Protein AF-A0A257LMX4-F1 (afdb_monomer_lite)

pLDDT: mean 80.53, std 14.37, range [41.97, 96.94]

Foldseek 3Di:
DDDPDDPDDDDPPDDPPDVVVVVVVVVVVVVQVPQPDKDWDKDKDKDAPPVNPDIWIWIKIKIKGDPDPPDIKMKMWIFPTDDVPDTDTDMDIDD

Sequence (95 aa):
MTAARHISSMNRRFLRSSPWCVVLLLVLLGVGLRLPAQELSFVGGVMNTANFAESSYTWQVDYRQNLYRNFAASIAYINEGHVPGHHRDGTAWQA

Structure (mmCIF, N/CA/C/O backbone):
data_AF-A0A257LMX4-F1
#
_entry.id   AF-A0A257LMX4-F1
#
loop_
_atom_site.group_PDB
_atom_site.id
_atom_site.type_symbol
_atom_site.label_atom_id
_atom_site.label_alt_id
_atom_site.label_comp_id
_atom_site.label_asym_id
_atom_site.label_entity_id
_atom_site.label_seq_id
_atom_site.pdbx_PDB_ins_code
_atom_site.Cartn_x
_atom_site.Cartn_y
_atom_site.Cartn_z
_atom_site.occupancy
_atom_site.B_iso_or_equiv
_atom_site.auth_seq_id
_atom_site.auth_comp_id
_atom_site.auth_asym_id
_atom_site.auth_atom_id
_atom_site.pdbx_PDB_model_num
ATOM 1 N N . MET A 1 1 ? -56.325 9.503 -36.434 1.00 41.97 1 MET A N 1
ATOM 2 C CA . MET A 1 1 ? -54.852 9.533 -36.567 1.00 41.97 1 MET A CA 1
ATOM 3 C C . MET A 1 1 ? -54.351 10.661 -35.661 1.00 41.97 1 MET A C 1
ATOM 5 O O . MET A 1 1 ? -54.183 11.767 -36.134 1.00 41.97 1 MET A O 1
ATOM 9 N N . THR A 1 2 ? -54.356 10.608 -34.327 1.00 47.00 2 THR A N 1
ATOM 10 C CA . THR A 1 2 ? -53.909 9.619 -33.321 1.00 47.00 2 THR A CA 1
ATOM 11 C C . THR A 1 2 ? -52.396 9.406 -33.298 1.00 47.00 2 THR A C 1
ATOM 13 O O . THR A 1 2 ? -51.931 8.432 -33.869 1.00 47.00 2 THR A O 1
ATOM 16 N N . ALA A 1 3 ? -51.661 10.311 -32.635 1.00 45.34 3 ALA A N 1
ATOM 17 C CA . ALA A 1 3 ? -50.451 10.026 -31.839 1.00 45.34 3 ALA A CA 1
ATOM 18 C C . ALA A 1 3 ? -49.848 11.339 -31.290 1.00 45.34 3 ALA A C 1
ATOM 20 O O . ALA A 1 3 ? -48.790 11.787 -31.712 1.00 45.34 3 ALA A O 1
ATOM 21 N N . ALA A 1 4 ? -50.535 11.986 -30.348 1.00 52.94 4 ALA A N 1
ATOM 22 C CA . ALA A 1 4 ? -49.970 13.093 -29.577 1.00 52.94 4 ALA A CA 1
ATOM 23 C C . ALA A 1 4 ? -50.233 12.817 -28.101 1.00 52.94 4 ALA A C 1
ATOM 25 O O . ALA A 1 4 ? -51.254 13.233 -27.562 1.00 52.94 4 ALA A O 1
ATOM 26 N N . ARG A 1 5 ? -49.363 12.022 -27.478 1.00 58.16 5 ARG A N 1
ATOM 27 C CA . ARG A 1 5 ? -49.236 11.873 -26.024 1.00 58.16 5 ARG A CA 1
ATOM 28 C C . ARG A 1 5 ? -48.005 11.022 -25.739 1.00 58.16 5 ARG A C 1
ATOM 30 O O . ARG A 1 5 ? -47.762 10.046 -26.435 1.00 58.16 5 ARG A O 1
ATOM 37 N N . HIS A 1 6 ? -47.334 11.365 -24.644 1.00 51.91 6 HIS A N 1
ATOM 38 C CA . HIS A 1 6 ? -46.402 10.509 -23.911 1.00 51.91 6 HIS A CA 1
ATOM 39 C C . HIS A 1 6 ? -44.897 10.669 -24.198 1.00 51.91 6 HIS A C 1
ATOM 41 O O . HIS A 1 6 ? -44.186 9.695 -24.420 1.00 51.91 6 HIS A O 1
ATOM 47 N N . ILE A 1 7 ? -44.373 11.893 -24.057 1.00 58.78 7 ILE A N 1
ATOM 48 C CA . ILE A 1 7 ? -42.981 12.060 -23.606 1.00 58.78 7 ILE A CA 1
ATOM 49 C C . ILE A 1 7 ? -43.004 11.935 -22.081 1.00 58.78 7 ILE A C 1
ATOM 51 O O . ILE A 1 7 ? -43.485 12.812 -21.363 1.00 58.78 7 ILE A O 1
ATOM 55 N N . SER A 1 8 ? -42.575 10.765 -21.616 1.00 54.28 8 SER A N 1
ATOM 56 C CA . SER A 1 8 ? -42.523 10.345 -20.222 1.00 54.28 8 SER A CA 1
ATOM 57 C C . SER A 1 8 ? -41.684 11.293 -19.368 1.00 54.28 8 SER A C 1
ATOM 59 O O . SER A 1 8 ? -40.535 11.593 -19.693 1.00 54.28 8 SER A O 1
ATOM 61 N N . SER A 1 9 ? -42.243 11.693 -18.229 1.00 56.94 9 SER A N 1
ATOM 62 C CA . SER A 1 9 ? -41.556 12.355 -17.126 1.00 56.94 9 SER A CA 1
ATOM 63 C C . SER A 1 9 ? -40.338 11.541 -16.674 1.00 56.94 9 SER A C 1
ATOM 65 O O . SER A 1 9 ? -40.470 10.551 -15.951 1.00 56.94 9 SER A O 1
ATOM 67 N N . MET A 1 10 ? -39.145 11.952 -17.101 1.00 57.81 10 MET A N 1
ATOM 68 C CA . MET A 1 10 ? -37.899 11.335 -16.667 1.00 57.81 10 MET A CA 1
ATOM 69 C C . MET A 1 10 ? -37.671 11.654 -15.183 1.00 57.81 10 MET A C 1
ATOM 71 O O . MET A 1 10 ? -37.618 12.804 -14.744 1.00 57.81 10 MET A O 1
ATOM 75 N N . ASN A 1 11 ? -37.650 10.584 -14.404 1.00 54.28 11 ASN A N 1
ATOM 76 C CA . ASN A 1 11 ? -37.774 10.525 -12.958 1.00 54.28 11 ASN A CA 1
ATOM 77 C C . ASN A 1 11 ? -36.530 11.128 -12.264 1.00 54.28 11 ASN A C 1
ATOM 79 O O . ASN A 1 11 ? -35.518 10.450 -12.106 1.00 54.28 11 ASN A O 1
ATOM 83 N N . ARG A 1 12 ? -36.588 12.391 -11.806 1.00 59.25 12 ARG A N 1
ATOM 84 C CA . ARG A 1 12 ? -35.535 13.042 -10.982 1.00 59.25 12 ARG A CA 1
ATOM 85 C C . ARG A 1 12 ? -35.492 12.508 -9.538 1.00 59.25 12 ARG A C 1
ATOM 87 O O . ARG A 1 12 ? -35.479 13.277 -8.582 1.00 59.25 12 ARG A O 1
ATOM 94 N N . ARG A 1 13 ? -35.519 11.188 -9.352 1.00 57.41 13 ARG A N 1
ATOM 95 C CA . ARG A 1 13 ? -35.452 10.546 -8.025 1.00 57.41 13 ARG A CA 1
ATOM 96 C C . ARG A 1 13 ? -34.103 9.893 -7.725 1.00 57.41 13 ARG A C 1
ATOM 98 O O . ARG A 1 13 ? -33.962 9.292 -6.669 1.00 57.41 13 ARG A O 1
ATOM 105 N N . PHE A 1 14 ? -33.121 9.995 -8.621 1.00 56.66 14 PHE A N 1
ATOM 106 C CA . PHE A 1 14 ? -31.989 9.068 -8.586 1.00 56.66 14 PHE A CA 1
ATOM 107 C C . PHE A 1 14 ? -30.827 9.426 -7.645 1.00 56.66 14 PHE A C 1
ATOM 109 O O . PHE A 1 14 ? -29.994 8.569 -7.401 1.00 56.66 14 PHE A O 1
ATOM 116 N N . LEU A 1 15 ? -30.765 10.614 -7.037 1.00 61.12 15 LEU A N 1
ATOM 117 C CA . LEU A 1 15 ? -29.760 10.892 -5.998 1.00 61.12 15 LEU A CA 1
ATOM 118 C C . LEU A 1 15 ? -30.338 11.770 -4.890 1.00 61.12 15 LEU A C 1
ATOM 120 O O . LEU A 1 15 ? -30.061 12.961 -4.805 1.00 61.12 15 LEU A O 1
ATOM 124 N N . ARG A 1 16 ? -31.157 11.186 -4.017 1.00 68.88 16 ARG A N 1
ATOM 125 C CA . ARG A 1 16 ? -31.415 11.783 -2.704 1.00 68.88 16 ARG A CA 1
ATOM 126 C C . ARG A 1 16 ? -30.704 10.920 -1.673 1.00 68.88 16 ARG A C 1
ATOM 128 O O . ARG A 1 16 ? -31.291 9.989 -1.131 1.00 68.88 16 ARG A O 1
ATOM 135 N N . SER A 1 17 ? -29.414 11.186 -1.473 1.00 67.94 17 SER A N 1
ATOM 136 C CA . SER A 1 17 ? -28.632 10.542 -0.419 1.00 67.94 17 SER A CA 1
ATOM 137 C C . SER A 1 17 ? -29.303 10.816 0.926 1.00 67.94 17 SER A C 1
ATOM 139 O O . SER A 1 17 ? -29.569 11.963 1.287 1.00 67.94 17 SER A O 1
ATOM 141 N N . SER A 1 18 ? -29.638 9.748 1.649 1.00 84.12 18 SER A N 1
ATOM 142 C CA . SER A 1 18 ? -30.197 9.867 2.993 1.00 84.12 18 SER A CA 1
ATOM 143 C C . SER A 1 18 ? -29.162 10.549 3.897 1.00 84.12 18 SER A C 1
ATOM 145 O O . SER A 1 18 ? -28.001 10.129 3.885 1.00 84.12 18 SER A O 1
ATOM 147 N N . PRO A 1 19 ? -29.536 11.566 4.696 1.00 88.00 19 PRO A N 1
ATOM 148 C CA . PRO A 1 19 ? -28.596 12.232 5.601 1.00 88.00 19 PRO A CA 1
ATOM 149 C C . PRO A 1 19 ? -27.970 11.240 6.594 1.00 88.00 19 PRO A C 1
ATOM 151 O O . PRO A 1 19 ? -26.816 11.390 6.982 1.00 88.00 19 PRO A O 1
ATOM 154 N N . TRP A 1 20 ? -28.688 10.162 6.914 1.00 90.12 20 TRP A N 1
ATOM 155 C CA . TRP A 1 20 ? -28.206 9.063 7.744 1.00 90.12 20 TRP A CA 1
ATOM 156 C C . TRP A 1 20 ? -26.999 8.327 7.153 1.00 90.12 20 TRP A C 1
ATOM 158 O O . TRP A 1 20 ? -26.132 7.904 7.908 1.00 90.12 20 TRP A O 1
ATOM 168 N N . CYS A 1 21 ? -26.891 8.214 5.825 1.00 90.50 21 CYS A N 1
ATOM 169 C CA . CYS A 1 21 ? -25.726 7.597 5.183 1.00 90.50 21 CYS A CA 1
ATOM 170 C C . CYS A 1 21 ? -24.471 8.460 5.355 1.00 90.50 21 CYS A C 1
ATOM 172 O O . CYS A 1 21 ? -23.391 7.931 5.598 1.00 90.50 21 CYS A O 1
ATOM 174 N N . VAL A 1 22 ? -24.620 9.786 5.269 1.00 90.38 22 VAL A N 1
ATOM 175 C CA . VAL A 1 22 ? -23.512 10.730 5.477 1.00 90.38 22 VAL A CA 1
ATOM 176 C C . VAL A 1 22 ? -23.072 10.714 6.938 1.00 90.38 22 VAL A C 1
ATOM 178 O O . VAL A 1 22 ? -21.882 10.625 7.218 1.00 90.38 22 VAL A O 1
ATOM 181 N N . VAL A 1 23 ? -24.026 10.726 7.874 1.00 92.81 23 VAL A N 1
ATOM 182 C CA . VAL A 1 23 ? -23.733 10.624 9.311 1.00 92.81 23 VAL A CA 1
ATOM 183 C C . VAL A 1 23 ? -23.026 9.307 9.633 1.00 92.81 23 VAL A C 1
ATOM 185 O O . VAL A 1 23 ? -22.008 9.323 10.317 1.00 92.81 23 VAL A O 1
ATOM 188 N N . LEU A 1 24 ? -23.510 8.179 9.102 1.00 91.81 24 LEU A N 1
ATOM 189 C CA . LEU A 1 24 ? -22.880 6.874 9.301 1.00 91.81 24 LEU A CA 1
ATOM 190 C C . LEU A 1 24 ? -21.438 6.856 8.774 1.00 91.81 24 LEU A C 1
ATOM 192 O O . LEU A 1 24 ? -20.540 6.413 9.484 1.00 91.81 24 LEU A O 1
ATOM 196 N N . LEU A 1 25 ? -21.202 7.383 7.568 1.00 89.38 25 LEU A N 1
ATOM 197 C CA . LEU A 1 25 ? -19.862 7.483 6.989 1.00 89.38 25 LEU A CA 1
ATOM 198 C C . LEU A 1 25 ? -18.923 8.322 7.871 1.00 89.38 25 LEU A C 1
ATOM 200 O O . LEU A 1 25 ? -17.806 7.899 8.154 1.00 89.38 25 LEU A O 1
ATOM 204 N N . LEU A 1 26 ? -19.382 9.483 8.343 1.00 89.56 26 LEU A N 1
ATOM 205 C CA . LEU A 1 26 ? -18.589 10.366 9.204 1.00 89.56 26 LEU A CA 1
ATOM 206 C C . LEU A 1 26 ? -18.274 9.729 10.564 1.00 89.56 26 LEU A C 1
ATOM 208 O O . LEU A 1 26 ? -17.159 9.881 11.062 1.00 89.56 26 LEU A O 1
ATOM 212 N N . VAL A 1 27 ? -19.219 8.988 11.152 1.00 88.12 27 VAL A N 1
ATOM 213 C CA . VAL A 1 27 ? -18.995 8.239 12.399 1.00 88.12 27 VAL A CA 1
ATOM 214 C C . VAL A 1 27 ? -17.948 7.145 12.193 1.00 88.12 27 VAL A C 1
ATOM 216 O O . VAL A 1 27 ? -17.024 7.036 12.996 1.00 88.12 27 VAL A O 1
ATOM 219 N N . LEU A 1 28 ? -18.044 6.371 11.107 1.00 82.44 28 LEU A N 1
ATOM 220 C CA . LEU A 1 28 ? -17.070 5.322 10.790 1.00 82.44 28 LEU A CA 1
ATOM 221 C C . LEU A 1 28 ? -15.663 5.898 10.568 1.00 82.44 28 LEU A C 1
ATOM 223 O O . LEU A 1 28 ? -14.696 5.360 11.106 1.00 82.44 28 LEU A O 1
ATOM 227 N N . LEU A 1 29 ? -15.553 7.030 9.863 1.00 80.56 29 LEU A N 1
ATOM 228 C CA . LEU A 1 29 ? -14.287 7.749 9.684 1.00 80.56 29 LEU A CA 1
ATOM 229 C C . LEU A 1 29 ? -13.722 8.249 11.025 1.00 80.56 29 LEU A C 1
ATOM 231 O O . LEU A 1 29 ? -12.546 8.041 11.316 1.00 80.56 29 LEU A O 1
ATOM 235 N N . GLY A 1 30 ? -14.553 8.864 11.871 1.00 78.25 30 GLY A N 1
ATOM 236 C CA . GLY A 1 30 ? -14.129 9.402 13.167 1.00 78.25 30 GLY A CA 1
ATOM 237 C C . GLY A 1 30 ? -13.680 8.332 14.169 1.00 78.25 30 GLY A C 1
ATOM 238 O O . GLY A 1 30 ? -12.719 8.548 14.908 1.00 78.25 30 GLY A O 1
ATOM 239 N N . VAL A 1 31 ? -14.341 7.169 14.183 1.00 73.56 31 VAL A N 1
ATOM 240 C CA . VAL A 1 31 ? -13.935 6.018 15.009 1.00 73.56 31 VAL A CA 1
ATOM 241 C C . VAL A 1 31 ? -12.641 5.399 14.479 1.00 73.56 31 VAL A C 1
ATOM 243 O O . VAL A 1 31 ? -11.741 5.119 15.271 1.00 73.56 31 VAL A O 1
ATOM 246 N N . GLY A 1 32 ? -12.509 5.246 13.156 1.00 67.25 32 GLY A N 1
ATOM 247 C CA . GLY A 1 32 ? -11.299 4.714 12.522 1.00 67.25 32 GLY A CA 1
ATOM 248 C C . GLY A 1 32 ? -10.042 5.520 12.861 1.00 67.25 32 GLY A C 1
ATOM 249 O O . GLY A 1 32 ? -9.008 4.932 13.175 1.00 67.25 32 GLY A O 1
ATOM 250 N N . LEU A 1 33 ? -10.153 6.855 12.925 1.00 66.94 33 LEU A N 1
ATOM 251 C CA . LEU A 1 33 ? -9.048 7.759 13.280 1.00 66.94 33 LEU A CA 1
ATOM 252 C C . LEU A 1 33 ? -8.476 7.542 14.693 1.00 66.94 33 LEU A C 1
ATOM 254 O O . LEU A 1 33 ? -7.343 7.942 14.944 1.00 66.94 33 LEU A O 1
ATOM 258 N N . ARG A 1 34 ? -9.219 6.917 15.619 1.00 66.25 34 ARG A N 1
ATOM 259 C CA . ARG A 1 34 ? -8.775 6.688 17.008 1.00 66.25 34 ARG A CA 1
ATOM 260 C C . ARG A 1 34 ? -8.146 5.320 17.261 1.00 66.25 34 ARG A C 1
ATOM 262 O O . ARG A 1 34 ? -7.808 5.020 18.406 1.00 66.25 34 ARG A O 1
ATOM 269 N N . LEU A 1 35 ? -7.979 4.489 16.236 1.00 68.75 35 LEU A N 1
ATOM 270 C CA . LEU A 1 35 ? -7.318 3.198 16.392 1.00 68.75 35 LEU A CA 1
ATOM 271 C C . LEU A 1 35 ? -5.791 3.396 16.483 1.00 68.75 35 LEU A C 1
ATOM 273 O O . LEU A 1 35 ? -5.195 3.905 15.536 1.00 68.75 35 LEU A O 1
ATOM 277 N N . PRO A 1 36 ? -5.132 2.987 17.584 1.00 65.81 36 PRO A N 1
ATOM 278 C CA . PRO A 1 36 ? -3.747 3.359 17.905 1.00 65.81 36 PRO A CA 1
ATOM 279 C C . PRO A 1 36 ? -2.658 2.674 17.050 1.00 65.81 36 PRO A C 1
ATOM 281 O O . PRO A 1 36 ? -1.502 2.632 17.455 1.00 65.81 36 PRO A O 1
ATOM 284 N N . ALA A 1 37 ? -2.994 2.131 15.878 1.00 66.38 37 ALA A N 1
ATOM 285 C CA . ALA A 1 37 ? -2.032 1.488 14.985 1.00 66.38 37 ALA A CA 1
ATOM 286 C C . ALA A 1 37 ? -2.465 1.593 13.513 1.00 66.38 37 ALA A C 1
ATOM 288 O O . ALA A 1 37 ? -2.851 0.609 12.878 1.00 66.38 37 ALA A O 1
ATOM 289 N N . GLN A 1 38 ? -2.433 2.827 13.017 1.00 84.81 38 GLN A N 1
ATOM 290 C CA . GLN A 1 38 ? -2.508 3.158 11.598 1.00 84.81 38 GLN A CA 1
ATOM 291 C C . GLN A 1 38 ? -1.087 3.219 11.050 1.00 84.81 38 GLN A C 1
ATOM 293 O O . GLN A 1 38 ? -0.236 3.905 11.617 1.00 84.81 38 GLN A O 1
ATOM 298 N N . GLU A 1 39 ? -0.836 2.513 9.958 1.00 89.50 39 GLU A N 1
ATOM 299 C CA . GLU A 1 39 ? 0.431 2.575 9.245 1.00 89.50 39 GLU A CA 1
ATOM 300 C C . GLU A 1 39 ? 0.172 3.100 7.838 1.00 89.50 39 GLU A C 1
ATOM 302 O O . GLU A 1 39 ? -0.714 2.618 7.133 1.00 89.50 39 GLU A O 1
ATOM 307 N N . LEU A 1 40 ? 0.921 4.132 7.461 1.00 93.19 40 LEU A N 1
ATOM 308 C CA . LEU A 1 40 ? 0.942 4.673 6.112 1.00 93.19 40 LEU A CA 1
ATOM 309 C C . LEU A 1 40 ? 2.355 4.485 5.575 1.00 93.19 40 LEU A C 1
ATOM 311 O O . LEU A 1 40 ? 3.312 5.023 6.137 1.00 93.19 40 LEU A O 1
ATOM 315 N N . SER A 1 41 ? 2.477 3.736 4.489 1.00 95.44 41 SER A N 1
ATOM 316 C CA . SER A 1 41 ? 3.747 3.473 3.828 1.00 95.44 41 SER A CA 1
ATOM 317 C C . SER A 1 41 ? 3.748 4.091 2.438 1.00 95.44 41 SER A C 1
ATOM 319 O O . SER A 1 41 ? 2.766 4.016 1.700 1.00 95.44 41 SER A O 1
ATOM 321 N N . PHE A 1 42 ? 4.877 4.689 2.072 1.00 96.38 42 PHE A N 1
ATOM 322 C CA . PHE A 1 42 ? 5.128 5.195 0.731 1.00 96.38 42 PHE A CA 1
ATOM 323 C C . PHE A 1 42 ? 6.443 4.622 0.220 1.00 96.38 42 PHE A C 1
ATOM 325 O O . PHE A 1 42 ? 7.461 4.687 0.912 1.00 96.38 42 PHE A O 1
ATOM 332 N N . VAL A 1 43 ? 6.421 4.076 -0.990 1.00 95.81 43 VAL A N 1
ATOM 333 C CA . VAL A 1 43 ? 7.602 3.553 -1.673 1.00 95.81 43 VAL A CA 1
ATOM 334 C C . VAL A 1 43 ? 7.639 4.102 -3.087 1.00 95.81 43 VAL A C 1
ATOM 336 O O . VAL A 1 43 ? 6.606 4.259 -3.730 1.00 95.81 43 VAL A O 1
ATOM 339 N N . GLY A 1 44 ? 8.843 4.383 -3.574 1.00 94.56 44 GLY A N 1
ATOM 340 C CA . GLY A 1 44 ? 9.075 4.804 -4.945 1.00 94.56 44 GLY A CA 1
ATOM 341 C C . GLY A 1 44 ? 10.421 4.308 -5.447 1.00 94.56 44 GLY A C 1
ATOM 342 O O . GLY A 1 44 ? 11.345 4.095 -4.661 1.00 94.56 44 GLY A O 1
ATOM 343 N N . GLY A 1 45 ? 10.523 4.116 -6.756 1.00 92.94 45 GLY A N 1
ATOM 344 C CA . GLY A 1 45 ? 11.722 3.604 -7.401 1.00 92.94 45 GLY A CA 1
ATOM 345 C C . GLY A 1 45 ? 11.809 3.995 -8.869 1.00 92.94 45 GLY A C 1
ATOM 346 O O . GLY A 1 45 ? 10.845 4.468 -9.469 1.00 92.94 45 GLY A O 1
ATOM 347 N N . VAL A 1 46 ? 12.990 3.787 -9.440 1.00 90.88 46 VAL A N 1
ATOM 348 C CA . VAL A 1 46 ? 13.263 3.989 -10.864 1.00 90.88 46 VAL A CA 1
ATOM 349 C C . VAL A 1 46 ? 13.502 2.622 -11.491 1.00 90.88 46 VAL A C 1
ATOM 351 O O . VAL A 1 46 ? 14.171 1.774 -10.904 1.00 90.88 46 VAL A O 1
ATOM 354 N N . MET A 1 47 ? 12.959 2.413 -12.678 1.00 85.19 47 MET A N 1
ATOM 355 C CA . MET A 1 47 ? 13.092 1.197 -13.464 1.00 85.19 47 MET A CA 1
ATOM 356 C C . MET A 1 47 ? 13.720 1.554 -14.806 1.00 85.19 47 MET A C 1
ATOM 358 O O . MET A 1 47 ? 13.350 2.549 -15.421 1.00 85.19 47 MET A O 1
ATOM 362 N N . ASN A 1 48 ? 14.645 0.726 -15.277 1.00 87.19 48 ASN A N 1
ATOM 363 C CA . ASN A 1 48 ? 15.179 0.811 -16.632 1.00 87.19 48 ASN A CA 1
ATOM 364 C C . ASN A 1 48 ? 14.839 -0.480 -17.374 1.00 87.19 48 ASN A C 1
ATOM 366 O O . ASN A 1 48 ? 14.782 -1.551 -16.763 1.00 87.19 48 ASN A O 1
ATOM 370 N N . THR A 1 49 ? 14.634 -0.394 -18.684 1.00 81.81 49 THR A N 1
ATOM 371 C CA . THR A 1 49 ? 14.504 -1.583 -19.529 1.00 81.81 49 THR A CA 1
ATOM 372 C C . THR A 1 49 ? 15.814 -2.371 -19.560 1.00 81.81 49 THR A C 1
ATOM 374 O O . THR A 1 49 ? 16.890 -1.837 -19.293 1.00 81.81 49 THR A O 1
ATOM 377 N N . ALA A 1 50 ? 15.749 -3.655 -19.924 1.00 81.06 50 ALA A N 1
ATOM 378 C CA . ALA A 1 50 ? 16.921 -4.541 -19.941 1.00 81.06 50 ALA A CA 1
ATOM 379 C C . ALA A 1 50 ? 18.069 -4.043 -20.844 1.00 81.06 50 ALA A C 1
ATOM 381 O O . ALA A 1 50 ? 19.229 -4.372 -20.615 1.00 81.06 50 ALA A O 1
ATOM 382 N N . ASN A 1 51 ? 17.750 -3.246 -21.867 1.00 81.94 51 ASN A N 1
ATOM 383 C CA . ASN A 1 51 ? 18.713 -2.620 -22.772 1.00 81.94 51 ASN A CA 1
ATOM 384 C C . ASN A 1 51 ? 19.068 -1.169 -22.388 1.00 81.94 51 ASN A C 1
ATOM 386 O O . ASN A 1 51 ? 19.759 -0.509 -23.158 1.00 81.94 51 ASN A O 1
ATOM 390 N N . PHE A 1 52 ? 18.580 -0.666 -21.247 1.00 77.50 52 PHE A N 1
ATOM 391 C CA . PHE A 1 52 ? 18.722 0.719 -20.773 1.00 77.50 52 PHE A CA 1
ATOM 392 C C . PHE A 1 52 ? 18.257 1.799 -21.766 1.00 77.50 52 PHE A C 1
ATOM 394 O O . PHE A 1 52 ? 18.593 2.970 -21.604 1.00 77.50 52 PHE A O 1
ATOM 401 N N . ALA A 1 53 ? 17.495 1.425 -22.796 1.00 80.00 53 ALA A N 1
ATOM 402 C CA . ALA A 1 53 ? 17.016 2.363 -23.805 1.00 80.00 53 ALA A CA 1
ATOM 403 C C . ALA A 1 53 ? 15.860 3.229 -23.286 1.00 80.00 53 ALA A C 1
ATOM 405 O O . ALA A 1 53 ? 15.657 4.336 -23.778 1.00 80.00 53 ALA A O 1
ATOM 406 N N . GLU A 1 54 ? 15.119 2.737 -22.291 1.00 81.06 54 GLU A N 1
ATOM 407 C CA . GLU A 1 54 ? 13.976 3.430 -21.712 1.00 81.06 54 GLU A CA 1
ATOM 408 C C . GLU A 1 54 ? 14.020 3.353 -20.186 1.00 81.06 54 GLU A C 1
ATOM 410 O O . GLU A 1 54 ? 14.460 2.360 -19.595 1.00 81.06 54 GLU A O 1
ATOM 415 N N . SER A 1 55 ? 13.545 4.419 -19.548 1.00 85.19 55 SER A N 1
ATOM 416 C CA . SER A 1 55 ? 13.446 4.532 -18.100 1.00 85.19 55 SER A CA 1
ATOM 417 C C . SER A 1 55 ? 12.034 4.937 -17.698 1.00 85.19 55 SER A C 1
ATOM 419 O O . SER A 1 55 ? 11.348 5.691 -18.388 1.00 85.19 55 SER A O 1
ATOM 421 N N . SER A 1 56 ? 11.591 4.409 -16.567 1.00 88.88 56 SER A N 1
ATOM 422 C CA . SER A 1 56 ? 10.301 4.702 -15.962 1.00 88.88 56 SER A CA 1
ATOM 423 C C . SER A 1 56 ? 10.457 4.811 -14.447 1.00 88.88 56 SER A C 1
ATOM 425 O O . SER A 1 56 ? 11.479 4.438 -13.878 1.00 88.88 56 SER A O 1
ATOM 427 N N . TYR A 1 57 ? 9.438 5.318 -13.770 1.00 89.94 57 TYR A N 1
ATOM 428 C CA . TYR A 1 57 ? 9.350 5.344 -12.314 1.00 89.94 57 TYR A CA 1
ATOM 429 C C . TYR A 1 57 ? 8.196 4.460 -11.843 1.00 89.94 57 TYR A C 1
ATOM 431 O O . TYR A 1 57 ? 7.246 4.249 -12.584 1.00 89.94 57 TYR A O 1
ATOM 439 N N . THR A 1 58 ? 8.286 3.955 -10.619 1.00 92.31 58 THR A N 1
ATOM 440 C CA . THR A 1 58 ? 7.229 3.210 -9.926 1.00 92.31 58 THR A CA 1
ATOM 441 C C . THR A 1 58 ? 7.003 3.841 -8.564 1.00 92.31 58 THR A C 1
ATOM 443 O O . THR A 1 58 ? 7.932 4.392 -7.965 1.00 92.31 58 THR A O 1
ATOM 446 N N . TRP A 1 59 ? 5.773 3.783 -8.071 1.00 93.88 59 TRP A N 1
ATOM 447 C CA . TRP A 1 59 ? 5.450 4.209 -6.719 1.00 93.88 59 TRP A CA 1
ATOM 448 C C . TRP A 1 59 ? 4.252 3.446 -6.157 1.00 93.88 59 TRP A C 1
ATOM 450 O O . TRP A 1 59 ? 3.407 2.937 -6.889 1.00 93.88 59 TRP A O 1
ATOM 460 N N . GLN A 1 60 ? 4.178 3.381 -4.833 1.00 95.69 60 GLN A N 1
ATOM 461 C CA . GLN A 1 60 ? 3.083 2.772 -4.096 1.00 95.69 60 GLN A CA 1
ATOM 462 C C . GLN A 1 60 ? 2.786 3.583 -2.836 1.00 95.69 60 GLN A C 1
ATOM 464 O O . GLN A 1 60 ? 3.698 4.006 -2.123 1.00 95.69 60 GLN A O 1
ATOM 469 N N . VAL A 1 61 ? 1.498 3.734 -2.539 1.00 96.94 61 VAL A N 1
ATOM 470 C CA . VAL A 1 61 ? 0.992 4.170 -1.233 1.00 96.94 61 VAL A CA 1
ATOM 471 C C . VAL A 1 61 ? 0.199 3.006 -0.648 1.00 96.94 61 VAL A C 1
ATOM 473 O O . VAL A 1 61 ? -0.700 2.504 -1.318 1.00 96.94 61 VAL A O 1
ATOM 476 N N . ASP A 1 62 ? 0.505 2.586 0.577 1.00 96.12 62 ASP A N 1
ATOM 477 C CA . ASP A 1 62 ? -0.257 1.575 1.323 1.00 96.12 62 ASP A CA 1
ATOM 478 C C . ASP A 1 62 ? -0.743 2.159 2.649 1.00 96.12 62 ASP A C 1
ATOM 480 O O . ASP A 1 62 ? 0.014 2.808 3.372 1.00 96.12 62 ASP A O 1
ATOM 484 N N . TYR A 1 63 ? -2.019 1.939 2.946 1.00 93.44 63 TYR A N 1
ATOM 485 C CA . TYR A 1 63 ? -2.617 2.226 4.237 1.00 93.44 63 TYR A CA 1
ATOM 486 C C . TYR A 1 63 ? -3.047 0.919 4.890 1.00 93.44 63 TYR A C 1
ATOM 488 O O . TYR A 1 63 ? -3.870 0.182 4.339 1.00 93.44 63 TYR A O 1
ATOM 496 N N . ARG A 1 64 ? -2.549 0.677 6.102 1.00 92.50 64 ARG A N 1
ATOM 497 C CA . ARG A 1 64 ? -2.863 -0.497 6.910 1.00 92.50 64 ARG A CA 1
ATOM 498 C C . ARG A 1 64 ? -3.492 -0.096 8.235 1.00 92.50 64 ARG A C 1
ATOM 500 O O . ARG A 1 64 ? -2.975 0.741 8.976 1.00 92.50 64 ARG A O 1
ATOM 507 N N . GLN A 1 65 ? -4.593 -0.762 8.554 1.00 89.75 65 GLN A N 1
ATOM 508 C CA . GLN A 1 65 ? -5.324 -0.604 9.797 1.00 89.75 65 GLN A CA 1
ATOM 509 C C . GLN A 1 65 ? -5.292 -1.913 10.583 1.00 89.75 65 GLN A C 1
ATOM 511 O O . GLN A 1 65 ? -5.877 -2.915 10.167 1.00 89.75 65 GLN A O 1
ATOM 516 N N . ASN A 1 66 ? -4.674 -1.892 11.764 1.00 88.75 66 ASN A N 1
ATOM 517 C CA . ASN A 1 66 ? -4.805 -3.002 12.704 1.00 88.75 66 ASN A CA 1
ATOM 518 C C . ASN A 1 66 ? -6.210 -2.978 13.323 1.00 88.75 66 ASN A C 1
ATOM 520 O O . ASN A 1 66 ? -6.631 -1.972 13.901 1.00 88.75 66 ASN A O 1
ATOM 524 N N . LEU A 1 67 ? -6.932 -4.086 13.184 1.00 83.50 67 LEU A N 1
ATOM 525 C CA . LEU A 1 67 ? -8.301 -4.284 13.663 1.0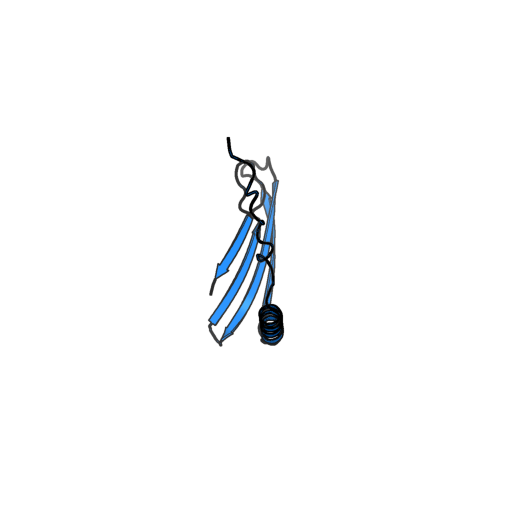0 83.50 67 LEU A CA 1
ATOM 526 C C . LEU A 1 67 ? -8.313 -5.025 15.010 1.00 83.50 67 LEU A C 1
ATOM 528 O O . LEU A 1 67 ? -9.144 -4.748 15.872 1.00 83.50 67 LEU A O 1
ATOM 532 N N . TYR A 1 68 ? -7.366 -5.947 15.209 1.00 84.44 68 TYR A N 1
ATOM 533 C CA . TYR A 1 68 ? -7.119 -6.646 16.470 1.00 84.44 68 TYR A CA 1
ATOM 534 C C . TYR A 1 68 ? -5.640 -7.042 16.586 1.00 84.44 68 TYR A C 1
ATOM 536 O O . TYR A 1 68 ? -4.853 -6.775 15.683 1.00 84.44 68 TYR A O 1
ATOM 544 N N . ARG A 1 69 ? -5.247 -7.708 17.682 1.00 83.38 69 ARG A N 1
ATOM 545 C CA . ARG A 1 69 ? -3.844 -8.057 17.986 1.00 83.38 69 ARG A CA 1
ATOM 546 C C . ARG A 1 69 ? -3.091 -8.699 16.808 1.00 83.38 69 ARG A C 1
ATOM 548 O O . ARG A 1 69 ? -1.922 -8.395 16.624 1.00 83.38 69 ARG A O 1
ATOM 555 N N . ASN A 1 70 ? -3.774 -9.547 16.031 1.00 88.56 70 ASN A N 1
ATOM 556 C CA . ASN A 1 70 ? -3.210 -10.280 14.891 1.00 88.56 70 ASN A CA 1
ATOM 557 C C . ASN A 1 70 ? -4.070 -10.162 13.617 1.00 88.56 70 ASN A C 1
ATOM 559 O O . ASN A 1 70 ? -3.952 -10.999 12.729 1.00 88.56 70 ASN A O 1
ATOM 563 N N . PHE A 1 71 ? -4.989 -9.193 13.555 1.00 89.06 71 PHE A N 1
ATOM 564 C CA . PHE A 1 71 ? -5.895 -9.019 12.416 1.00 89.06 71 PHE A CA 1
ATOM 565 C C . PH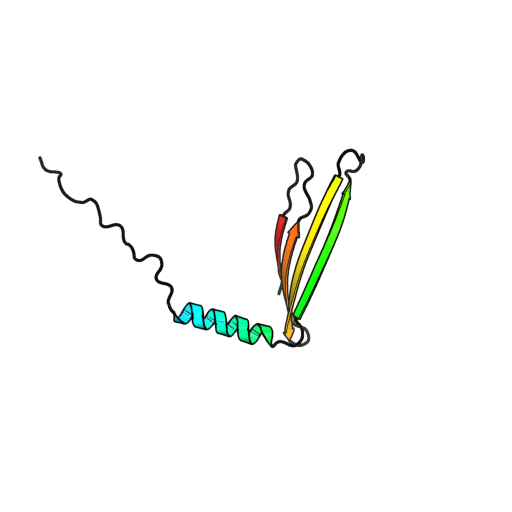E A 1 71 ? -5.790 -7.587 11.910 1.00 89.06 71 PHE A C 1
ATOM 567 O O . PHE A 1 71 ? -5.922 -6.649 12.700 1.00 89.06 71 PHE A O 1
ATOM 574 N N . ALA A 1 72 ? -5.533 -7.419 10.618 1.00 91.25 72 ALA A N 1
ATOM 575 C CA . ALA A 1 72 ? -5.319 -6.122 9.998 1.00 91.25 72 ALA A CA 1
ATOM 576 C C . ALA A 1 72 ? -5.834 -6.145 8.564 1.00 91.25 72 ALA A C 1
ATOM 578 O O . ALA A 1 72 ? -5.662 -7.136 7.868 1.00 91.25 72 ALA A O 1
ATOM 579 N N . ALA A 1 73 ? -6.402 -5.029 8.127 1.00 92.00 73 ALA A N 1
ATOM 580 C CA . ALA A 1 73 ? -6.767 -4.823 6.734 1.00 92.00 73 ALA A CA 1
ATOM 581 C C . ALA A 1 73 ? -5.866 -3.751 6.122 1.00 92.00 73 ALA A C 1
ATOM 583 O O . ALA A 1 73 ? -5.459 -2.816 6.817 1.00 92.00 73 ALA A O 1
ATOM 584 N N . SER A 1 74 ? -5.561 -3.867 4.831 1.00 93.56 74 SER A N 1
ATOM 585 C CA . SER A 1 74 ? -4.835 -2.832 4.097 1.00 93.56 74 SER A CA 1
ATOM 586 C C . SER A 1 74 ? -5.439 -2.562 2.727 1.00 93.56 74 SER A C 1
ATOM 588 O O . SER A 1 74 ? -6.115 -3.406 2.133 1.00 93.56 74 SER A O 1
ATOM 590 N N . ILE A 1 75 ? -5.208 -1.344 2.249 1.00 95.69 75 ILE A N 1
ATOM 591 C CA . ILE A 1 75 ? -5.524 -0.894 0.901 1.00 95.69 75 ILE A CA 1
ATOM 592 C C . ILE A 1 75 ? -4.312 -0.152 0.350 1.00 95.69 75 ILE A C 1
ATOM 594 O O . ILE A 1 75 ? -3.740 0.707 1.021 1.00 95.69 75 ILE A O 1
ATOM 598 N N . ALA A 1 76 ? -3.942 -0.465 -0.883 1.00 96.38 76 ALA A N 1
ATOM 599 C CA . ALA A 1 76 ? -2.822 0.148 -1.568 1.00 96.38 76 ALA A CA 1
ATOM 600 C C . ALA A 1 76 ? -3.237 0.665 -2.940 1.00 96.38 76 ALA A C 1
ATOM 602 O O . ALA A 1 76 ? -4.097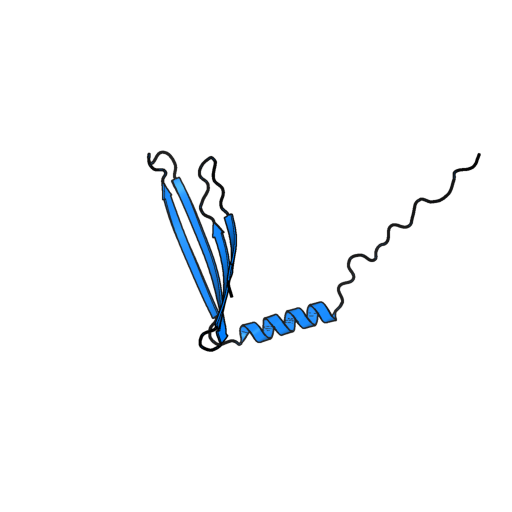 0.088 -3.607 1.00 96.38 76 ALA A O 1
ATOM 603 N N . TYR A 1 77 ? -2.581 1.735 -3.374 1.00 95.62 77 TYR A N 1
ATOM 604 C CA . TYR A 1 77 ? -2.556 2.146 -4.769 1.00 95.62 77 TYR A CA 1
ATOM 605 C C . TYR A 1 77 ? -1.132 2.000 -5.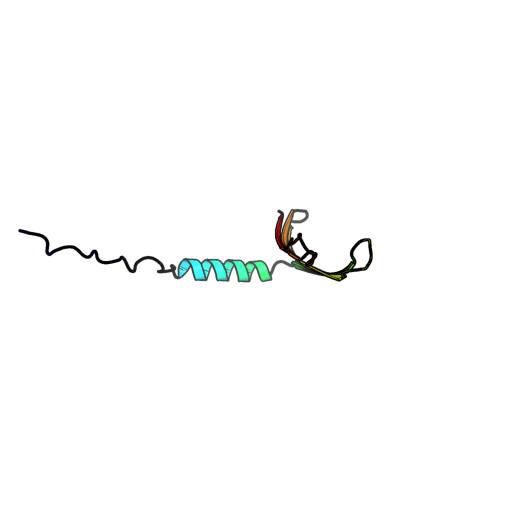291 1.00 95.62 77 TYR A C 1
ATOM 607 O O . TYR A 1 77 ? -0.191 2.500 -4.672 1.00 95.62 77 TYR A O 1
ATOM 615 N N . ILE A 1 78 ? -0.989 1.299 -6.409 1.00 94.62 78 ILE A N 1
ATOM 616 C CA . ILE A 1 78 ? 0.292 0.909 -6.992 1.00 94.62 78 ILE A CA 1
ATOM 617 C C . ILE A 1 78 ? 0.366 1.488 -8.398 1.00 94.62 78 ILE A C 1
ATOM 619 O O . ILE A 1 78 ? -0.618 1.451 -9.132 1.00 94.62 78 ILE A O 1
ATOM 623 N N . ASN A 1 79 ? 1.534 2.000 -8.758 1.00 91.69 79 ASN A N 1
ATOM 624 C CA . ASN A 1 79 ? 1.921 2.378 -10.105 1.00 91.69 79 ASN A CA 1
ATOM 625 C C . ASN A 1 79 ? 3.254 1.694 -10.426 1.00 91.69 79 ASN A C 1
ATOM 627 O O . ASN A 1 79 ? 4.251 1.928 -9.742 1.00 91.69 79 ASN A O 1
ATOM 631 N N . GLU A 1 80 ? 3.290 0.851 -11.453 1.00 86.19 80 GLU A N 1
ATOM 632 C CA . GLU A 1 80 ? 4.492 0.091 -11.849 1.00 86.19 80 GLU A CA 1
ATOM 633 C C . GLU A 1 80 ? 5.339 0.788 -12.912 1.00 86.19 80 GLU A C 1
ATOM 635 O O . GLU A 1 80 ? 6.372 0.272 -13.340 1.00 86.19 80 GLU A O 1
ATOM 640 N N . GLY A 1 81 ? 4.931 1.987 -13.309 1.00 82.56 81 GLY A N 1
ATOM 641 C CA . GLY A 1 81 ? 5.566 2.729 -14.373 1.00 82.56 81 GLY A CA 1
ATOM 642 C C . GLY A 1 81 ? 5.030 2.412 -15.760 1.00 82.56 81 GLY A C 1
ATOM 643 O O . GLY A 1 81 ? 4.196 1.535 -15.976 1.00 82.56 81 GLY A O 1
ATOM 644 N N . HIS A 1 82 ? 5.498 3.203 -16.715 1.00 80.12 82 HIS A N 1
ATOM 645 C CA . HIS A 1 82 ? 5.011 3.277 -18.078 1.00 80.12 82 HIS A CA 1
ATOM 646 C C . HIS A 1 82 ? 6.133 2.834 -19.024 1.00 80.12 82 HIS A C 1
ATOM 648 O O . HIS A 1 82 ? 6.962 3.637 -19.446 1.00 80.12 82 HIS A O 1
ATOM 654 N N . VAL A 1 83 ? 6.166 1.539 -19.336 1.00 72.38 83 VAL A N 1
ATOM 655 C CA . VAL A 1 83 ? 7.006 0.969 -20.402 1.00 72.38 83 VAL A CA 1
ATOM 656 C C . VAL A 1 83 ? 6.074 0.629 -21.573 1.00 72.38 83 VAL A C 1
ATOM 658 O O . VAL A 1 83 ? 4.944 0.196 -21.322 1.00 72.38 83 VAL A O 1
ATOM 661 N N . PRO A 1 84 ? 6.463 0.829 -22.845 1.00 72.88 84 PRO A N 1
ATOM 662 C CA . PRO A 1 84 ? 5.611 0.535 -23.992 1.00 72.88 84 PRO A CA 1
ATOM 663 C C . PRO A 1 84 ? 5.032 -0.884 -23.919 1.00 72.88 84 PRO A C 1
ATOM 665 O O . PRO A 1 84 ? 5.761 -1.870 -23.846 1.00 72.88 84 PRO A O 1
ATOM 668 N N . GLY A 1 85 ? 3.700 -0.979 -23.920 1.00 67.38 85 GLY A N 1
ATOM 669 C CA . GLY A 1 85 ? 2.966 -2.246 -23.848 1.00 67.38 85 GLY A CA 1
ATOM 670 C C . GLY A 1 85 ? 2.561 -2.705 -22.442 1.00 67.38 85 GLY A C 1
ATOM 671 O O . GLY A 1 85 ? 1.797 -3.663 -22.338 1.00 67.38 85 GLY A O 1
ATOM 672 N N . HIS A 1 86 ? 2.991 -2.021 -21.374 1.00 66.12 86 HIS A N 1
ATOM 673 C CA . HIS A 1 86 ? 2.636 -2.371 -19.998 1.00 66.12 86 HIS A CA 1
ATOM 674 C C . HIS A 1 86 ? 2.265 -1.139 -19.160 1.00 66.12 86 HIS A C 1
ATOM 676 O O . HIS A 1 86 ? 3.093 -0.280 -18.866 1.00 66.12 86 HIS A O 1
ATOM 682 N N . HIS A 1 87 ? 1.003 -1.099 -18.731 1.00 70.69 87 HIS A N 1
ATOM 683 C CA . HIS A 1 87 ? 0.494 -0.178 -17.717 1.00 70.69 87 HIS A CA 1
ATOM 684 C C . HIS A 1 87 ? -0.110 -1.030 -16.614 1.00 70.69 87 HIS A C 1
ATOM 686 O O . HIS A 1 87 ? -1.113 -1.712 -16.842 1.00 70.69 87 HIS A O 1
ATOM 692 N N . ARG A 1 88 ? 0.512 -1.049 -15.438 1.00 74.12 88 ARG A N 1
ATOM 693 C CA . ARG A 1 88 ? -0.053 -1.742 -14.283 1.00 74.12 88 ARG A CA 1
ATOM 694 C C . ARG A 1 88 ? -0.122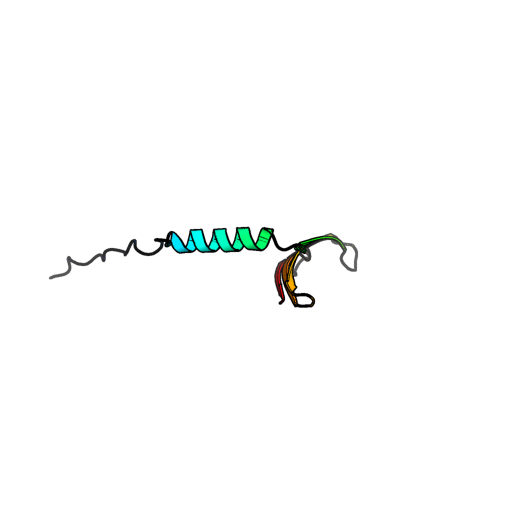 -0.762 -13.127 1.00 74.12 88 ARG A C 1
ATOM 696 O O . ARG A 1 88 ? 0.762 -0.687 -12.282 1.00 74.12 88 ARG A O 1
ATOM 703 N N . ASP A 1 89 ? -1.210 -0.003 -13.146 1.00 91.00 89 ASP A N 1
ATOM 704 C CA . ASP A 1 89 ? -1.599 0.889 -12.069 1.00 91.00 89 ASP A CA 1
ATOM 705 C C . ASP A 1 89 ? -2.936 0.405 -11.515 1.00 91.00 89 ASP A C 1
ATOM 707 O O . ASP A 1 89 ? -3.828 0.026 -12.281 1.00 91.00 89 ASP A O 1
ATOM 711 N N . GLY A 1 90 ? -3.108 0.404 -10.200 1.00 92.56 90 GLY A N 1
ATOM 712 C CA . GLY A 1 90 ? -4.376 -0.032 -9.641 1.00 92.56 90 GLY A CA 1
ATOM 713 C C . GLY A 1 90 ? -4.426 -0.105 -8.132 1.00 92.56 90 GLY A C 1
ATOM 714 O O . GLY A 1 90 ? -3.463 0.176 -7.421 1.00 92.56 90 GLY A O 1
ATOM 715 N N . THR A 1 91 ? -5.604 -0.492 -7.656 1.00 95.50 91 THR A N 1
ATOM 716 C CA . THR A 1 91 ? -5.891 -0.667 -6.237 1.00 95.50 91 THR A CA 1
ATOM 717 C C . THR A 1 91 ? -5.722 -2.129 -5.846 1.00 95.50 91 THR A C 1
ATOM 719 O O . THR A 1 91 ? -6.291 -3.015 -6.482 1.00 95.50 91 THR A O 1
ATOM 722 N N . ALA A 1 92 ? -4.992 -2.372 -4.765 1.00 93.94 92 ALA A N 1
ATOM 723 C CA . ALA A 1 92 ? -4.916 -3.662 -4.092 1.00 93.94 92 ALA A CA 1
ATOM 724 C C . ALA A 1 92 ? -5.517 -3.540 -2.689 1.00 93.94 92 ALA A C 1
ATOM 726 O O . ALA A 1 92 ? -5.494 -2.468 -2.088 1.00 93.94 92 ALA A O 1
ATOM 727 N N . TRP A 1 93 ? -6.071 -4.627 -2.165 1.00 94.25 93 TRP A N 1
ATOM 728 C CA . TRP A 1 93 ? -6.596 -4.676 -0.804 1.00 94.25 93 TRP A CA 1
ATOM 729 C C . TRP A 1 93 ? -6.464 -6.085 -0.232 1.00 94.25 93 TRP A C 1
ATOM 731 O O . TRP A 1 93 ? -6.455 -7.067 -0.975 1.00 94.25 93 TRP A O 1
ATOM 741 N N . GLN A 1 94 ? -6.355 -6.172 1.089 1.00 91.81 94 GLN A N 1
ATOM 742 C CA . GLN A 1 94 ? -6.271 -7.424 1.844 1.00 91.81 94 GLN A CA 1
ATOM 743 C C . GLN A 1 94 ? -6.876 -7.242 3.240 1.00 91.81 94 GLN A C 1
ATOM 745 O O . GLN A 1 94 ? -6.941 -6.119 3.746 1.00 91.81 94 GLN A O 1
ATOM 750 N N . ALA A 1 95 ? -7.327 -8.337 3.849 1.00 85.19 95 ALA A N 1
ATOM 751 C CA . ALA A 1 95 ? -7.885 -8.385 5.198 1.00 85.19 95 ALA A CA 1
ATOM 752 C C . ALA A 1 95 ? -7.586 -9.735 5.852 1.00 85.19 95 ALA A C 1
ATOM 754 O O . ALA A 1 95 ? -7.551 -10.743 5.110 1.00 85.19 95 ALA A O 1
#

Secondary structure (DSSP, 8-state):
-----------TTS----HHHHHHHHHHHHHHTT-S-EEEEEEEEEEE-TTSS-EEEEEEEEEEEEEETTEEEEEEEEEEEEETTEEEEEEEEE-

Radi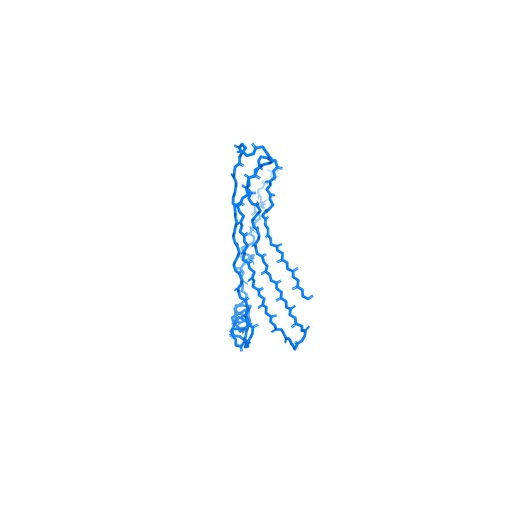us of gyration: 23.92 Å; chains: 1; bounding box: 74×23×55 Å